Protein AF-A0A562RX68-F1 (afdb_monomer_lite)

Sequence (71 aa):
MAARDRFELNITCPNCGANGEARVSEDDYPFMRSPRFSVDELPAEFEVVKRAAHRQDVLLVHTPCKVKFTF

Secondary structure (DSSP, 8-state):
---EEEEEEEEE-TTT--EEEEEEEEE--TTSSS-EEEEEE--TTEEEEE--SSGGG-EEEETTTTEEEE-

Structure (mmCIF, N/CA/C/O backbone):
data_AF-A0A562RX68-F1
#
_entry.id   AF-A0A562RX68-F1
#
loop_
_atom_site.group_PDB
_atom_site.id
_atom_site.type_symbol
_atom_site.label_atom_id
_atom_site.label_alt_id
_atom_site.label_comp_id
_atom_site.label_asym_id
_atom_site.label_entity_id
_atom_site.label_seq_id
_atom_site.pdbx_PDB_ins_code
_atom_site.Cartn_x
_atom_site.Cartn_y
_atom_site.Cartn_z
_atom_site.occupancy
_atom_site.B_iso_or_equiv
_atom_site.auth_seq_id
_atom_site.auth_comp_id
_atom_site.auth_asym_id
_atom_site.auth_atom_id
_atom_site.pdbx_PDB_model_num
ATOM 1 N N . MET A 1 1 ? 14.706 0.820 -24.219 1.00 46.94 1 MET A N 1
ATOM 2 C CA . MET A 1 1 ? 13.694 0.040 -23.480 1.00 46.94 1 MET A CA 1
ATOM 3 C C . MET A 1 1 ? 13.836 0.446 -22.026 1.00 46.94 1 MET A C 1
ATOM 5 O O . MET A 1 1 ? 14.864 0.146 -21.443 1.00 46.94 1 MET A O 1
ATOM 9 N N . ALA A 1 2 ? 12.927 1.267 -21.501 1.00 50.78 2 ALA A N 1
ATOM 10 C CA . ALA A 1 2 ? 12.943 1.632 -20.087 1.00 50.78 2 ALA A CA 1
ATOM 11 C C . ALA A 1 2 ? 12.081 0.600 -19.356 1.00 50.78 2 ALA A C 1
ATOM 13 O O . ALA A 1 2 ? 10.875 0.547 -19.603 1.00 50.78 2 ALA A O 1
ATOM 14 N N . ALA A 1 3 ? 12.702 -0.261 -18.553 1.00 56.50 3 ALA A N 1
ATOM 15 C CA . ALA A 1 3 ? 11.979 -1.177 -17.685 1.00 56.50 3 ALA A CA 1
ATOM 16 C C . ALA A 1 3 ? 11.457 -0.357 -16.500 1.00 56.50 3 ALA A C 1
ATOM 18 O O . ALA A 1 3 ? 12.191 -0.012 -15.580 1.00 56.50 3 ALA A O 1
ATOM 19 N N . ARG A 1 4 ? 10.205 0.086 -16.620 1.00 66.50 4 ARG A N 1
ATOM 20 C CA . ARG A 1 4 ? 9.402 0.514 -15.479 1.00 66.50 4 ARG A CA 1
ATOM 21 C C . ARG A 1 4 ? 8.693 -0.721 -14.983 1.00 66.50 4 ARG A C 1
ATOM 23 O O . ARG A 1 4 ? 7.651 -1.078 -15.538 1.00 66.50 4 ARG A O 1
ATOM 30 N N . ASP A 1 5 ? 9.277 -1.372 -13.994 1.00 74.94 5 ASP A N 1
ATOM 31 C CA . ASP A 1 5 ? 8.661 -2.532 -13.379 1.00 74.94 5 ASP A CA 1
ATOM 32 C C . ASP A 1 5 ? 7.562 -2.044 -12.443 1.00 74.94 5 ASP A C 1
ATOM 34 O O . ASP A 1 5 ? 7.808 -1.368 -11.444 1.00 74.94 5 ASP A O 1
ATOM 38 N N . ARG A 1 6 ? 6.318 -2.333 -12.824 1.00 83.69 6 ARG A N 1
ATOM 39 C CA . ARG A 1 6 ? 5.140 -2.094 -11.993 1.00 83.69 6 ARG A CA 1
ATOM 40 C C . ARG A 1 6 ? 4.773 -3.403 -11.334 1.00 83.69 6 ARG A C 1
ATOM 42 O O . ARG A 1 6 ? 4.561 -4.392 -12.034 1.00 83.69 6 ARG A O 1
ATOM 49 N N . PHE A 1 7 ? 4.683 -3.406 -10.016 1.00 83.44 7 PHE A N 1
ATOM 50 C CA . PHE A 1 7 ? 4.305 -4.595 -9.269 1.00 83.44 7 PHE A CA 1
ATOM 51 C C . PHE A 1 7 ? 3.419 -4.250 -8.078 1.00 83.44 7 PHE A C 1
ATOM 53 O O . PHE A 1 7 ? 3.381 -3.121 -7.586 1.00 83.44 7 PHE A O 1
ATOM 60 N N . GLU A 1 8 ? 2.665 -5.253 -7.649 1.00 85.38 8 GLU A N 1
ATOM 61 C CA . GLU A 1 8 ? 1.776 -5.188 -6.499 1.00 85.38 8 GLU A CA 1
ATOM 62 C C . GLU A 1 8 ? 2.521 -5.713 -5.268 1.00 85.38 8 GLU A C 1
ATOM 64 O O . GLU A 1 8 ? 3.107 -6.798 -5.284 1.00 85.38 8 GLU A O 1
ATOM 69 N N . LEU A 1 9 ? 2.539 -4.913 -4.204 1.00 83.94 9 LEU A N 1
ATOM 70 C CA . LEU A 1 9 ? 3.075 -5.285 -2.904 1.00 83.94 9 LEU A CA 1
ATOM 71 C C . LEU A 1 9 ? 1.926 -5.495 -1.926 1.00 83.94 9 LEU A C 1
ATOM 73 O O . LEU A 1 9 ? 1.141 -4.586 -1.658 1.00 83.94 9 LEU A O 1
ATOM 77 N N . ASN A 1 10 ? 1.885 -6.689 -1.344 1.00 86.00 10 ASN A N 1
ATOM 78 C CA . ASN A 1 10 ? 0.995 -6.985 -0.235 1.00 86.00 10 ASN A CA 1
ATOM 79 C C . ASN A 1 10 ? 1.520 -6.308 1.033 1.00 86.00 10 ASN A C 1
ATOM 81 O O . ASN A 1 10 ? 2.628 -6.578 1.491 1.00 86.00 10 ASN A O 1
ATOM 85 N N . ILE A 1 11 ? 0.701 -5.439 1.605 1.00 85.19 11 ILE A N 1
ATOM 86 C CA . ILE A 1 11 ? 0.924 -4.746 2.866 1.00 85.19 11 ILE A CA 1
ATOM 87 C C . ILE A 1 11 ? 0.122 -5.471 3.936 1.00 85.19 11 ILE A C 1
ATOM 89 O O . ILE A 1 11 ? -1.050 -5.775 3.740 1.00 85.19 11 ILE A O 1
ATOM 93 N N . THR A 1 12 ? 0.728 -5.734 5.090 1.00 85.62 12 THR A N 1
ATOM 94 C CA . THR A 1 12 ? 0.003 -6.232 6.264 1.00 85.62 12 THR A CA 1
ATOM 95 C C . THR A 1 12 ? 0.389 -5.409 7.483 1.00 85.62 12 THR A C 1
ATOM 97 O O . THR A 1 12 ? 1.567 -5.283 7.808 1.00 85.62 12 THR A O 1
ATOM 100 N N . CYS A 1 13 ? -0.598 -4.834 8.169 1.00 85.56 13 CYS A N 1
ATOM 101 C CA . CYS A 1 13 ? -0.376 -4.090 9.396 1.00 85.56 13 CYS A CA 1
ATOM 102 C C . CYS A 1 13 ? 0.003 -5.063 10.527 1.00 85.56 13 CYS A C 1
ATOM 104 O O . CYS A 1 13 ? -0.828 -5.893 10.909 1.00 85.56 13 CYS A O 1
ATOM 106 N N . PRO A 1 14 ? 1.190 -4.929 11.146 1.00 83.31 14 PRO A N 1
ATOM 107 C CA . PRO A 1 14 ? 1.643 -5.856 12.187 1.00 83.31 14 PRO A CA 1
ATOM 108 C C . PRO A 1 14 ? 0.848 -5.750 13.498 1.00 83.31 14 PRO A C 1
ATOM 110 O O . PRO A 1 14 ? 0.934 -6.635 14.339 1.00 83.31 14 PRO A O 1
ATOM 113 N N . ASN A 1 15 ? 0.083 -4.672 13.695 1.00 85.19 15 ASN A N 1
ATOM 114 C CA . ASN A 1 15 ? -0.635 -4.427 14.947 1.00 85.19 15 ASN A CA 1
ATOM 115 C C . ASN A 1 15 ? -2.075 -4.951 14.942 1.00 85.19 15 ASN A C 1
ATOM 117 O O . ASN A 1 15 ? -2.558 -5.439 15.955 1.00 85.19 15 ASN A O 1
ATOM 121 N N . CYS A 1 16 ? -2.774 -4.816 13.818 1.00 85.94 16 CYS A N 1
ATOM 122 C CA . CYS A 1 16 ? -4.194 -5.157 13.713 1.00 85.94 16 CYS A CA 1
ATOM 123 C C . CYS A 1 16 ? -4.494 -6.204 12.633 1.00 85.94 16 CYS A C 1
ATOM 125 O O . CYS A 1 16 ? -5.644 -6.598 12.482 1.00 85.94 16 CYS A O 1
ATOM 127 N N . GLY A 1 17 ? -3.478 -6.672 11.897 1.00 84.50 17 GLY A N 1
ATOM 128 C CA . GLY A 1 17 ? -3.622 -7.718 10.882 1.00 84.50 17 GLY A CA 1
ATOM 129 C C . GLY A 1 17 ? -4.332 -7.275 9.601 1.00 84.50 17 GLY A C 1
ATOM 130 O O . GLY A 1 17 ? -4.571 -8.108 8.734 1.00 84.50 17 GLY A O 1
ATOM 131 N N . ALA A 1 18 ? -4.663 -5.987 9.467 1.00 84.31 18 ALA A N 1
ATOM 132 C CA . ALA A 1 18 ? -5.244 -5.433 8.249 1.00 84.31 18 ALA A CA 1
ATOM 133 C C . ALA A 1 18 ? -4.293 -5.659 7.072 1.00 84.31 18 ALA A C 1
ATOM 135 O O . ALA A 1 18 ? -3.104 -5.355 7.178 1.00 84.31 18 ALA A O 1
ATOM 136 N N . ASN A 1 19 ? -4.807 -6.188 5.971 1.00 85.56 19 ASN A N 1
ATOM 137 C CA . ASN A 1 19 ? -4.052 -6.412 4.752 1.00 85.56 19 ASN A CA 1
ATOM 138 C C . ASN A 1 19 ? -4.522 -5.456 3.653 1.00 85.56 19 ASN A C 1
ATOM 140 O O . ASN A 1 19 ? -5.628 -4.924 3.689 1.00 85.56 19 ASN A O 1
ATOM 144 N N . GLY A 1 20 ? -3.651 -5.200 2.689 1.00 85.06 20 GLY A N 1
ATOM 145 C CA . GLY A 1 20 ? -3.967 -4.364 1.545 1.00 85.06 20 GLY A CA 1
ATOM 146 C C . GLY A 1 20 ? -2.940 -4.525 0.443 1.00 85.06 20 GLY A C 1
ATOM 147 O O . GLY A 1 20 ? -1.838 -5.012 0.674 1.00 85.06 20 GLY A O 1
ATOM 148 N N . GLU A 1 21 ? -3.299 -4.106 -0.758 1.00 87.06 21 GLU A N 1
ATOM 149 C CA . GLU A 1 21 ? -2.430 -4.174 -1.928 1.00 87.06 21 GLU A CA 1
ATOM 150 C C . GLU A 1 21 ? -2.012 -2.757 -2.311 1.00 87.06 21 GLU A C 1
ATOM 152 O O . GLU A 1 21 ? -2.854 -1.882 -2.517 1.00 87.06 21 GLU A O 1
ATOM 157 N N . ALA A 1 22 ? -0.706 -2.512 -2.378 1.00 85.81 22 ALA A N 1
ATOM 158 C CA . ALA A 1 22 ? -0.160 -1.281 -2.929 1.00 85.81 22 ALA A CA 1
ATOM 159 C C . ALA A 1 22 ? 0.450 -1.540 -4.296 1.00 85.81 22 ALA A C 1
ATOM 161 O O . ALA A 1 22 ? 1.270 -2.443 -4.463 1.00 85.81 22 ALA A O 1
ATOM 162 N N . ARG A 1 23 ? 0.108 -0.692 -5.263 1.00 86.69 23 ARG A N 1
ATOM 163 C CA . ARG A 1 23 ? 0.758 -0.682 -6.570 1.00 86.69 23 ARG A CA 1
ATOM 164 C C . ARG A 1 23 ? 1.920 0.275 -6.541 1.00 86.69 23 ARG A C 1
ATOM 166 O O . ARG A 1 23 ? 1.773 1.459 -6.218 1.00 86.69 23 ARG A O 1
ATOM 173 N N . VAL A 1 24 ? 3.074 -0.255 -6.901 1.00 85.88 24 VAL A N 1
ATOM 174 C CA . VAL A 1 24 ? 4.326 0.480 -6.885 1.00 85.88 24 VAL A CA 1
ATOM 175 C C . VAL A 1 24 ? 5.026 0.326 -8.224 1.00 85.88 24 VAL A C 1
ATOM 177 O O . VAL A 1 24 ? 4.906 -0.696 -8.901 1.00 85.88 24 VAL A O 1
ATOM 180 N N . SER A 1 25 ? 5.747 1.368 -8.606 1.00 83.12 25 SER A N 1
ATOM 181 C CA . SER A 1 25 ? 6.572 1.405 -9.803 1.00 83.12 25 SER A CA 1
ATOM 182 C C . SER A 1 25 ? 8.023 1.630 -9.405 1.00 83.12 25 SER A C 1
ATOM 184 O O . SER A 1 25 ? 8.331 2.559 -8.651 1.00 83.12 25 SER A O 1
ATOM 186 N N . GLU A 1 26 ? 8.915 0.808 -9.948 1.00 80.44 26 GLU A N 1
ATOM 187 C CA . GLU A 1 26 ? 10.361 0.956 -9.824 1.00 80.44 26 GLU A CA 1
ATOM 188 C C . GLU A 1 26 ? 10.962 1.291 -11.196 1.00 80.44 26 GLU A C 1
ATOM 190 O O . GLU A 1 26 ? 10.792 0.570 -12.180 1.00 80.44 26 GLU A O 1
ATOM 195 N N . ASP A 1 27 ? 11.624 2.446 -11.273 1.00 78.19 27 ASP A N 1
ATOM 196 C CA . ASP A 1 27 ? 12.423 2.860 -12.427 1.00 78.19 27 ASP A CA 1
ATOM 197 C C . ASP A 1 27 ? 13.873 2.380 -12.213 1.00 78.19 27 ASP A C 1
ATOM 199 O O . ASP A 1 27 ? 14.656 3.066 -11.543 1.00 78.19 27 ASP A O 1
ATOM 203 N N . ASP A 1 28 ? 14.236 1.228 -12.790 1.00 67.06 28 ASP A N 1
ATOM 204 C CA . ASP A 1 28 ? 15.610 0.691 -12.788 1.00 67.06 28 ASP A CA 1
ATOM 205 C C . ASP A 1 28 ? 16.329 1.030 -14.104 1.00 67.06 28 ASP A C 1
ATOM 207 O O . ASP A 1 28 ? 16.639 0.191 -14.954 1.00 67.06 28 ASP A O 1
ATOM 211 N N . TYR A 1 29 ? 16.514 2.331 -14.341 1.00 69.81 29 TYR A N 1
ATOM 212 C CA . TYR A 1 29 ? 17.245 2.786 -15.517 1.00 69.81 29 TYR A CA 1
ATOM 213 C C . TYR A 1 29 ? 18.757 2.720 -15.243 1.00 69.81 29 TYR A C 1
ATOM 215 O O . TYR A 1 29 ? 19.228 3.430 -14.354 1.00 69.81 29 TYR A O 1
ATOM 223 N N . PRO A 1 30 ? 19.562 1.992 -16.043 1.00 63.28 30 PRO A N 1
ATOM 224 C CA . PRO A 1 30 ? 20.988 1.777 -15.761 1.00 63.28 30 PRO A CA 1
ATOM 225 C C . PRO A 1 30 ? 21.845 3.055 -15.814 1.00 63.28 30 PRO A C 1
ATOM 227 O O . PRO A 1 30 ? 22.972 3.071 -15.329 1.00 63.28 30 PRO A O 1
ATOM 230 N N . PHE A 1 31 ? 21.321 4.143 -16.390 1.00 68.56 31 PHE 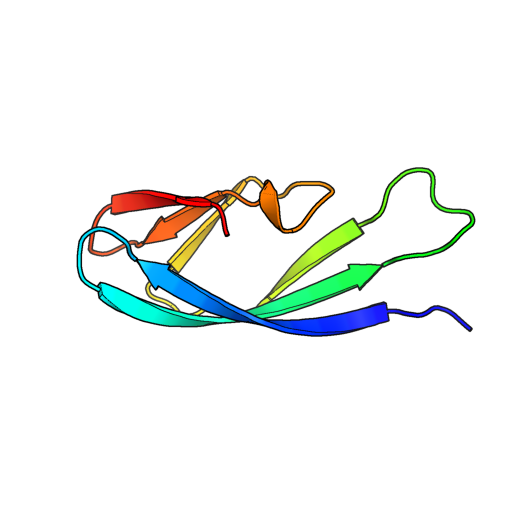A N 1
ATOM 231 C CA . PHE A 1 31 ? 21.968 5.461 -16.398 1.00 68.56 31 PHE A CA 1
ATOM 232 C C . PHE A 1 31 ? 21.446 6.409 -15.306 1.00 68.56 31 PHE A C 1
ATOM 234 O O . PHE A 1 31 ? 21.933 7.537 -15.195 1.00 68.56 31 PHE A O 1
ATOM 241 N N . MET A 1 32 ? 20.449 6.004 -14.511 1.00 66.56 32 MET A N 1
ATOM 242 C CA . MET A 1 32 ? 20.025 6.779 -13.348 1.00 66.56 32 MET A CA 1
ATOM 243 C C . MET A 1 32 ? 20.958 6.519 -12.170 1.00 66.56 32 MET A C 1
ATOM 245 O O . MET A 1 32 ? 21.342 5.398 -11.867 1.00 66.56 32 MET A O 1
ATOM 249 N N . ARG A 1 33 ? 21.293 7.598 -11.463 1.00 61.81 33 ARG A N 1
ATOM 250 C CA . ARG A 1 33 ? 22.174 7.573 -10.289 1.00 61.81 33 ARG A CA 1
ATOM 251 C C . ARG A 1 33 ? 21.543 6.884 -9.073 1.00 61.81 33 ARG A C 1
ATOM 253 O O . ARG A 1 33 ? 22.2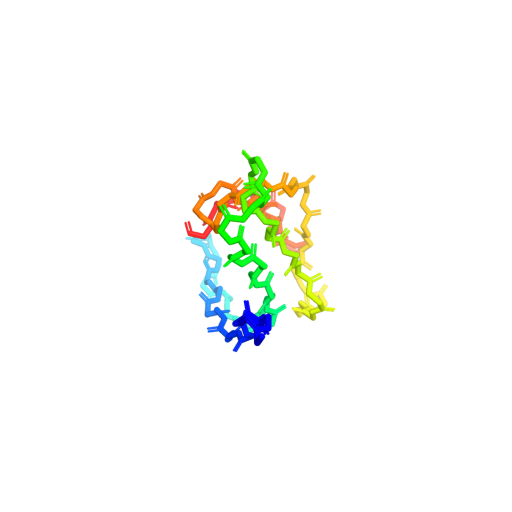47 6.582 -8.114 1.00 61.81 33 ARG A O 1
ATOM 260 N N . SER A 1 34 ? 20.223 6.706 -9.072 1.00 62.91 34 SER A N 1
ATOM 261 C CA . SER A 1 34 ? 19.476 6.043 -8.004 1.00 62.91 34 SER A CA 1
ATOM 262 C C . SER A 1 34 ? 18.169 5.482 -8.568 1.00 62.91 34 SER A C 1
ATOM 264 O O . SER A 1 34 ? 17.505 6.213 -9.313 1.00 62.91 34 SER A O 1
ATOM 266 N N . PRO A 1 35 ? 17.783 4.245 -8.212 1.00 66.88 35 PRO A N 1
ATOM 267 C CA . PRO A 1 35 ? 16.471 3.713 -8.550 1.00 66.88 35 PRO A CA 1
ATOM 268 C C . PRO A 1 35 ? 15.387 4.611 -7.951 1.00 66.88 35 PRO A C 1
ATOM 270 O O . PRO A 1 35 ? 15.526 5.143 -6.841 1.00 66.88 35 PRO A O 1
ATOM 273 N N . ARG A 1 36 ? 14.322 4.844 -8.719 1.00 72.44 36 ARG A N 1
ATOM 274 C CA . ARG A 1 36 ? 13.178 5.637 -8.264 1.00 72.44 36 ARG A CA 1
ATOM 275 C C . ARG A 1 36 ? 12.018 4.710 -7.967 1.00 72.44 36 ARG A C 1
ATOM 277 O O . ARG A 1 36 ? 11.327 4.272 -8.878 1.00 72.44 36 ARG A O 1
ATOM 284 N N . PHE A 1 37 ? 11.790 4.483 -6.680 1.00 79.38 37 PHE A N 1
ATOM 285 C CA . PHE A 1 37 ? 10.589 3.827 -6.200 1.00 79.38 37 PHE A CA 1
ATOM 286 C C . PHE A 1 37 ? 9.465 4.850 -6.013 1.00 79.38 37 PHE A C 1
ATOM 288 O O . PHE A 1 37 ? 9.630 5.877 -5.344 1.00 79.38 37 PHE A O 1
ATOM 295 N N . SER A 1 38 ? 8.312 4.577 -6.613 1.00 78.56 38 SER A N 1
ATOM 296 C CA . SER A 1 38 ? 7.100 5.378 -6.463 1.00 78.56 38 SER A CA 1
ATOM 297 C C . SER A 1 38 ? 5.923 4.486 -6.112 1.00 78.56 38 SER A C 1
ATOM 299 O O . SER A 1 38 ? 5.770 3.402 -6.655 1.00 78.56 38 SER A O 1
ATOM 301 N N . VAL A 1 39 ? 5.088 4.964 -5.195 1.00 81.19 39 VAL A N 1
ATOM 302 C CA . VAL A 1 39 ? 3.792 4.354 -4.908 1.00 81.19 39 VAL A CA 1
ATOM 303 C C . VAL A 1 39 ? 2.755 5.081 -5.752 1.00 81.19 39 VAL A C 1
ATOM 305 O O . VAL A 1 39 ? 2.596 6.296 -5.595 1.00 81.19 39 VAL A O 1
ATOM 308 N N . ASP A 1 40 ? 2.097 4.350 -6.645 1.00 82.75 40 ASP A N 1
ATOM 309 C CA . ASP A 1 40 ? 1.066 4.878 -7.540 1.00 82.75 40 ASP A CA 1
ATOM 310 C C . ASP A 1 40 ? -0.330 4.712 -6.938 1.00 82.75 40 ASP A C 1
ATOM 312 O O . ASP A 1 40 ? -1.141 5.632 -6.996 1.00 82.75 40 ASP A O 1
ATOM 316 N N . GLU A 1 41 ? -0.592 3.558 -6.321 1.00 84.19 41 GLU A N 1
ATOM 317 C CA . GLU A 1 41 ? -1.883 3.229 -5.719 1.00 84.19 41 GLU A CA 1
ATOM 318 C C . GLU A 1 41 ? -1.657 2.600 -4.346 1.00 84.19 41 GLU A C 1
ATOM 320 O O . GLU A 1 41 ? -0.767 1.768 -4.166 1.00 84.19 41 GLU A O 1
ATOM 325 N N . LEU A 1 42 ? -2.450 3.011 -3.362 1.00 84.75 42 LEU A N 1
ATOM 326 C CA . LEU A 1 42 ? -2.364 2.503 -2.000 1.00 84.75 42 LEU A CA 1
ATOM 327 C C . LEU A 1 42 ? -3.787 2.439 -1.414 1.00 84.75 42 LEU A C 1
ATOM 329 O O . LEU A 1 42 ? -4.607 3.297 -1.760 1.00 84.75 42 LEU A O 1
ATOM 333 N N . PRO A 1 43 ? -4.116 1.461 -0.550 1.00 83.62 43 PRO A N 1
ATOM 334 C CA . PRO A 1 43 ? -5.444 1.383 0.041 1.00 83.62 43 PRO A CA 1
ATOM 335 C C . PRO A 1 43 ? -5.679 2.579 0.967 1.00 83.62 43 PRO A C 1
ATOM 337 O O . PRO A 1 43 ? -4.754 3.035 1.633 1.00 83.62 43 PRO A O 1
ATOM 340 N N . ALA A 1 44 ? -6.926 3.048 1.066 1.00 81.81 44 ALA A N 1
ATOM 341 C CA . ALA A 1 44 ? -7.290 4.241 1.843 1.00 81.81 44 ALA A CA 1
ATOM 342 C C . ALA A 1 44 ? -6.930 4.160 3.343 1.00 81.81 44 ALA A C 1
ATOM 344 O O . ALA A 1 44 ? -6.825 5.179 4.024 1.00 81.81 44 ALA A O 1
ATOM 345 N N . GLU A 1 45 ? -6.750 2.948 3.865 1.00 84.62 45 GLU A N 1
ATOM 346 C CA . GLU A 1 45 ? -6.387 2.693 5.260 1.00 84.62 45 GLU A CA 1
ATOM 347 C C . GLU A 1 45 ? -4.880 2.796 5.521 1.00 84.62 45 GLU A C 1
ATOM 349 O O . GLU A 1 45 ? -4.456 2.800 6.677 1.00 84.62 45 GLU A O 1
ATOM 354 N N . PHE A 1 46 ? -4.063 2.901 4.475 1.00 84.25 46 PHE A N 1
ATOM 355 C CA . PHE A 1 46 ? -2.620 3.051 4.574 1.00 84.25 46 PHE A CA 1
ATOM 356 C C . PHE A 1 46 ? -2.191 4.397 3.972 1.00 84.25 46 PHE A C 1
ATOM 358 O O . PHE A 1 46 ? -2.820 4.935 3.064 1.00 84.25 46 PHE A O 1
ATOM 365 N N . GLU A 1 47 ? -1.097 4.960 4.468 1.00 85.19 47 GLU A N 1
ATOM 366 C CA . GLU A 1 47 ? -0.532 6.211 3.967 1.00 85.19 47 GLU A CA 1
ATOM 367 C C . GLU A 1 47 ? 0.996 6.113 3.913 1.00 85.19 47 GLU A C 1
ATOM 369 O O . GLU A 1 47 ? 1.640 5.573 4.814 1.00 85.19 47 GLU A O 1
ATOM 374 N N . VAL A 1 48 ? 1.598 6.640 2.845 1.00 84.56 48 VAL A N 1
ATOM 375 C CA . VAL A 1 48 ? 3.058 6.684 2.689 1.00 84.56 48 VAL A CA 1
ATOM 376 C C . VAL A 1 48 ? 3.605 7.907 3.413 1.00 84.56 48 VAL A C 1
ATOM 378 O O . VAL A 1 48 ? 3.480 9.031 2.932 1.00 84.56 48 VAL A O 1
ATOM 381 N N . VAL A 1 49 ? 4.282 7.687 4.537 1.00 81.44 49 VAL A N 1
ATOM 382 C CA . VAL A 1 49 ? 4.902 8.759 5.331 1.00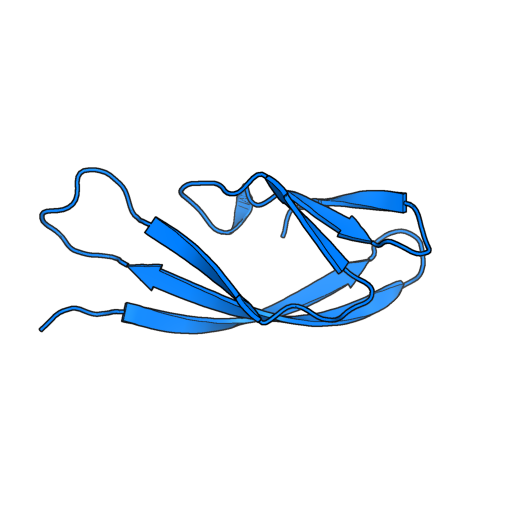 81.44 49 VAL A CA 1
ATOM 383 C C . VAL A 1 49 ? 6.272 9.137 4.773 1.00 81.44 49 VAL A C 1
ATOM 385 O O . VAL A 1 49 ? 6.683 10.296 4.846 1.00 81.44 49 VAL A O 1
ATOM 388 N N . LYS A 1 50 ? 7.008 8.168 4.218 1.00 77.44 50 LYS A N 1
ATOM 389 C CA . LYS A 1 50 ? 8.343 8.408 3.661 1.00 77.44 50 LYS A CA 1
ATOM 390 C C . LYS A 1 50 ? 8.581 7.560 2.422 1.00 77.44 50 LYS A C 1
ATOM 392 O O . LYS A 1 50 ? 8.512 6.336 2.477 1.00 77.44 50 LYS A O 1
ATOM 397 N N . ARG A 1 51 ? 8.912 8.233 1.318 1.00 72.62 51 ARG A N 1
ATOM 398 C CA . ARG A 1 51 ? 9.392 7.600 0.085 1.00 72.62 51 ARG A CA 1
ATOM 399 C C . ARG A 1 51 ? 10.900 7.381 0.196 1.00 72.62 51 ARG A C 1
ATOM 401 O O . ARG A 1 51 ? 11.612 8.266 0.673 1.00 72.62 51 ARG A O 1
ATOM 408 N N . ALA A 1 52 ? 11.371 6.225 -0.244 1.00 69.62 52 ALA A N 1
ATOM 409 C CA . ALA A 1 52 ? 12.783 5.872 -0.257 1.00 69.62 52 ALA A CA 1
ATOM 410 C C . ALA A 1 52 ? 13.221 5.443 -1.660 1.00 69.62 52 ALA A C 1
ATOM 412 O O . ALA A 1 52 ? 12.391 5.285 -2.549 1.00 69.62 52 ALA A O 1
ATOM 413 N N . ALA A 1 53 ? 14.530 5.290 -1.864 1.00 68.00 53 ALA A N 1
ATOM 414 C CA . ALA A 1 53 ? 15.081 4.809 -3.133 1.00 68.00 53 ALA A CA 1
ATOM 415 C C . ALA A 1 53 ? 14.820 3.308 -3.354 1.00 68.00 53 ALA A C 1
ATOM 417 O O . ALA A 1 53 ? 14.797 2.854 -4.491 1.00 68.00 53 ALA A O 1
ATOM 418 N N . HIS A 1 54 ? 14.596 2.558 -2.272 1.00 68.56 54 HIS A N 1
ATOM 419 C CA . HIS A 1 54 ? 14.352 1.122 -2.292 1.00 68.56 54 HIS A CA 1
ATOM 420 C C . HIS A 1 54 ? 13.024 0.789 -1.615 1.00 68.56 54 HIS A C 1
ATOM 422 O O . HIS A 1 54 ? 12.652 1.420 -0.623 1.00 68.56 54 HIS A O 1
ATOM 428 N N . ARG A 1 55 ? 12.350 -0.257 -2.107 1.00 69.62 55 ARG A N 1
ATOM 429 C CA . ARG A 1 55 ? 11.062 -0.740 -1.576 1.00 69.62 55 ARG A CA 1
ATOM 430 C C . ARG A 1 55 ? 11.056 -0.998 -0.061 1.00 69.62 55 ARG A C 1
ATOM 432 O O . ARG A 1 55 ? 10.105 -0.631 0.613 1.00 69.62 55 ARG A O 1
ATOM 439 N N . GLN A 1 56 ? 12.143 -1.559 0.471 1.00 69.62 56 GLN A N 1
ATOM 440 C CA . GLN A 1 56 ? 12.302 -1.948 1.884 1.00 69.62 56 GLN A CA 1
ATOM 441 C C . GLN A 1 56 ? 12.390 -0.763 2.861 1.00 69.62 56 GLN A C 1
ATOM 443 O O . GLN A 1 56 ? 12.176 -0.917 4.056 1.00 69.62 56 GLN A O 1
ATOM 448 N N . ASP A 1 57 ? 12.687 0.433 2.355 1.00 75.75 57 ASP A N 1
ATOM 449 C CA . ASP A 1 57 ? 12.850 1.641 3.169 1.00 75.75 57 ASP A CA 1
ATOM 450 C C . ASP A 1 57 ? 11.6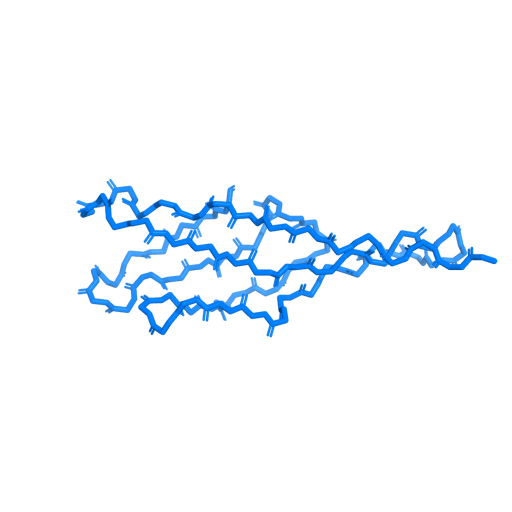03 2.541 3.142 1.00 75.75 57 ASP A C 1
ATOM 452 O O . ASP A 1 57 ? 11.593 3.634 3.724 1.00 75.75 57 ASP A O 1
ATOM 456 N N . VAL A 1 58 ? 10.548 2.125 2.435 1.00 81.62 58 VAL A N 1
ATOM 457 C CA . VAL A 1 58 ? 9.312 2.901 2.351 1.00 81.62 58 VAL A CA 1
ATOM 458 C C . VAL A 1 58 ? 8.530 2.743 3.637 1.00 81.62 58 VAL A C 1
ATOM 460 O O . VAL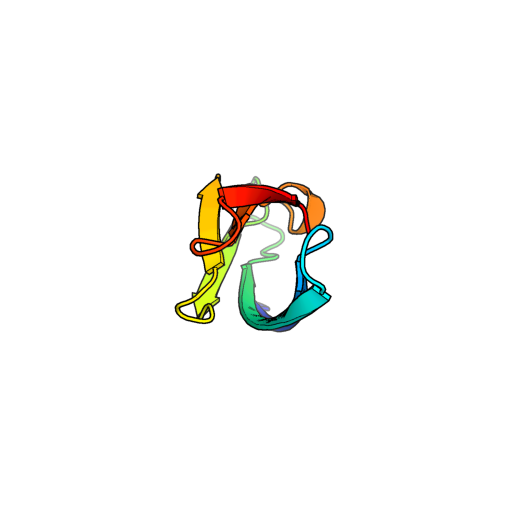 A 1 58 ? 8.179 1.640 4.047 1.00 81.62 58 VAL A O 1
ATOM 463 N N . LEU A 1 59 ? 8.262 3.880 4.271 1.00 82.31 59 LEU A N 1
ATOM 464 C CA . LEU A 1 59 ? 7.610 3.936 5.566 1.00 82.31 59 LEU A CA 1
ATOM 465 C C . LEU A 1 59 ? 6.124 4.204 5.361 1.00 82.31 59 LEU A C 1
ATOM 467 O O . LEU A 1 59 ? 5.736 5.272 4.874 1.00 82.31 59 LEU A O 1
ATOM 471 N N . LEU A 1 60 ? 5.313 3.231 5.748 1.00 85.31 60 LEU A N 1
ATOM 472 C CA . LEU A 1 60 ? 3.863 3.280 5.716 1.00 85.31 60 LEU A CA 1
ATOM 473 C C . LEU A 1 60 ? 3.324 3.552 7.115 1.00 85.31 60 LEU A C 1
ATOM 475 O O . LEU A 1 60 ? 3.921 3.162 8.121 1.00 85.31 60 LEU A O 1
ATOM 479 N N . VAL A 1 61 ? 2.166 4.194 7.186 1.00 86.06 61 VAL A N 1
ATOM 480 C CA . VAL A 1 61 ? 1.348 4.258 8.391 1.00 86.06 61 VAL A CA 1
ATOM 481 C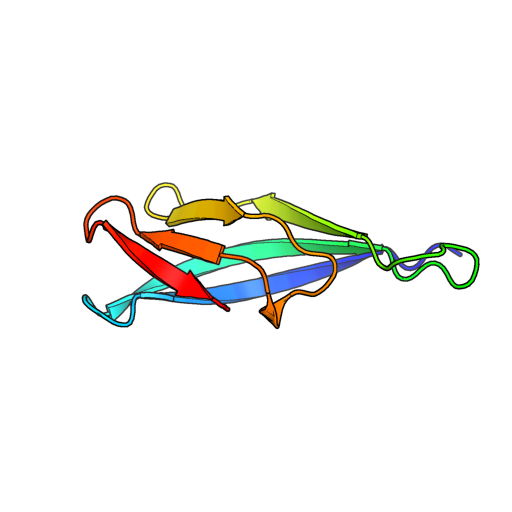 C . VAL A 1 61 ? -0.022 3.682 8.088 1.00 86.06 61 VAL A C 1
ATOM 483 O O . VAL A 1 61 ? -0.627 4.013 7.076 1.00 86.06 61 VAL A O 1
ATOM 486 N N . HIS A 1 62 ? -0.515 2.813 8.963 1.00 86.31 62 HIS A N 1
ATOM 487 C CA . HIS A 1 62 ? -1.906 2.380 8.905 1.00 86.31 62 HIS A CA 1
ATOM 488 C C . HIS A 1 62 ? -2.759 3.406 9.652 1.00 86.31 62 HIS A C 1
ATOM 490 O O . HIS A 1 62 ? -2.639 3.520 10.871 1.00 86.31 62 HIS A O 1
ATOM 496 N N . THR A 1 63 ? -3.587 4.174 8.951 1.00 83.31 63 THR A N 1
ATOM 497 C CA . THR A 1 63 ? -4.369 5.301 9.481 1.00 83.31 63 THR A CA 1
ATOM 498 C C . THR A 1 63 ? -5.243 4.933 10.688 1.00 83.31 63 THR A C 1
ATOM 500 O O . THR A 1 63 ? -5.189 5.663 11.685 1.00 83.31 63 THR A O 1
ATOM 503 N N . PRO A 1 64 ? -5.992 3.808 10.693 1.00 81.94 64 PRO A N 1
ATOM 504 C CA . PRO A 1 64 ? -6.833 3.463 11.839 1.00 81.94 64 PRO A CA 1
ATOM 505 C C . PRO A 1 64 ? -6.031 2.925 13.036 1.00 81.94 64 PRO A C 1
ATOM 507 O O . PRO A 1 64 ? -6.422 3.160 14.176 1.00 81.94 64 PRO A O 1
ATOM 510 N N . CYS A 1 65 ? -4.880 2.272 12.819 1.00 82.25 65 CYS A N 1
ATOM 511 C CA . CYS A 1 65 ? -4.035 1.760 13.914 1.00 82.25 65 CYS A CA 1
ATOM 512 C C . CYS A 1 65 ? -2.901 2.732 14.316 1.00 82.25 65 CYS A C 1
ATOM 514 O O . CYS A 1 65 ? -2.233 2.504 15.320 1.00 82.25 65 CYS A O 1
ATOM 516 N N . LYS A 1 66 ? -2.665 3.804 13.543 1.00 80.56 66 LYS A N 1
ATOM 517 C CA . LYS A 1 66 ? -1.548 4.772 13.638 1.00 80.56 66 LYS A CA 1
ATOM 518 C C . LYS A 1 66 ? -0.157 4.148 13.808 1.00 80.56 66 LYS A C 1
ATOM 520 O O . LYS A 1 66 ? 0.762 4.782 14.327 1.00 80.56 66 LYS A O 1
ATOM 525 N N . VAL A 1 67 ? 0.016 2.912 13.351 1.00 84.31 67 VAL A N 1
ATOM 526 C CA . VAL A 1 67 ? 1.282 2.182 13.441 1.00 84.31 67 VAL A CA 1
ATOM 527 C C . VAL A 1 67 ? 2.098 2.440 12.192 1.00 84.31 67 VAL A C 1
ATOM 529 O O . VAL A 1 67 ? 1.591 2.303 11.080 1.00 84.31 67 VAL A O 1
ATOM 532 N N . LYS A 1 68 ? 3.359 2.818 12.404 1.00 85.44 68 LYS A N 1
ATOM 533 C CA . LYS A 1 68 ? 4.349 3.021 11.351 1.00 85.44 68 LYS A CA 1
ATOM 534 C C . LYS A 1 68 ? 5.146 1.742 11.156 1.00 85.44 68 LYS A C 1
ATOM 536 O O . LYS A 1 68 ? 5.643 1.191 12.136 1.00 85.44 68 LYS A O 1
ATOM 541 N N . PHE A 1 69 ? 5.281 1.300 9.918 1.00 83.88 69 PHE A N 1
ATOM 542 C CA . PHE A 1 69 ? 6.042 0.108 9.568 1.00 83.88 69 PHE A CA 1
ATOM 543 C C . PHE A 1 69 ? 6.600 0.245 8.150 1.00 83.88 69 PHE A C 1
ATOM 545 O O . PHE A 1 69 ? 6.149 1.088 7.373 1.00 83.88 69 PHE A O 1
ATOM 552 N N . THR A 1 70 ? 7.626 -0.532 7.843 1.00 82.56 70 THR A N 1
ATOM 553 C CA . THR A 1 70 ? 8.198 -0.624 6.497 1.00 82.56 70 THR A CA 1
ATOM 554 C C . THR A 1 70 ? 7.646 -1.850 5.781 1.00 82.56 70 THR A C 1
ATOM 556 O O . THR A 1 70 ? 7.115 -2.749 6.438 1.00 82.56 70 THR A O 1
ATOM 559 N N . PHE A 1 71 ? 7.742 -1.863 4.450 1.00 70.75 71 PHE A N 1
ATOM 560 C CA . PHE A 1 71 ? 7.516 -3.081 3.667 1.00 70.75 71 PHE A CA 1
ATOM 561 C C . PHE A 1 71 ? 8.500 -4.195 4.044 1.00 70.75 71 PHE A C 1
ATOM 563 O O . PHE A 1 71 ? 9.630 -3.867 4.480 1.00 70.75 71 PHE A O 1
#

Radius of gyration: 12.88 Å; chains: 1; bounding box: 30×16×38 Å

pLDDT: mean 78.3, std 9.1, range [46.94, 87.06]

Foldseek 3Di:
DWPFDWDWDWDADPPPRDIWIWIWTWGPDVPDPAIFIDTPDTDPQKDFPDGDSDQQPTWMARNVVRDIDGD

Organism: NCBI:txid990078